Protein AF-A0A7W1EA70-F1 (afdb_monomer_lite)

Radius of gyration: 16.8 Å; chains: 1; bounding box: 42×17×44 Å

Sequence (59 aa):
MTRPQTVAVRVSQMGGTLRGQGETTVKQSDDGIRLVSVAGGMLKVKDEVKLTFEIVARK

Structure (mmCIF, N/CA/C/O backbone):
data_AF-A0A7W1EA70-F1
#
_entry.id   AF-A0A7W1EA70-F1
#
loop_
_atom_site.group_PDB
_atom_site.id
_atom_site.type_symbol
_atom_site.label_atom_id
_atom_site.label_alt_id
_atom_site.label_comp_id
_atom_site.label_asym_id
_atom_site.label_entity_id
_atom_site.label_seq_id
_atom_site.pdbx_PDB_ins_code
_atom_site.Cartn_x
_atom_site.Cartn_y
_atom_site.Cartn_z
_atom_site.occupancy
_atom_site.B_iso_or_equiv
_atom_site.auth_seq_id
_atom_site.auth_comp_id
_atom_site.auth_asym_id
_atom_site.auth_atom_id
_atom_site.pdbx_PDB_model_num
ATOM 1 N N . MET A 1 1 ? -7.716 0.107 -15.710 1.00 75.56 1 MET A N 1
ATOM 2 C CA . MET A 1 1 ? -7.636 -1.257 -15.144 1.00 75.56 1 MET A CA 1
ATOM 3 C C . MET A 1 1 ? -7.873 -1.145 -13.650 1.00 75.56 1 MET A C 1
ATOM 5 O O . MET A 1 1 ? -7.586 -0.091 -13.101 1.00 75.56 1 MET A O 1
ATOM 9 N N . THR A 1 2 ? -8.429 -2.171 -13.014 1.00 88.19 2 THR A N 1
ATOM 10 C CA . THR A 1 2 ? -8.679 -2.171 -11.566 1.00 88.19 2 THR A CA 1
ATOM 11 C C . THR A 1 2 ? -8.148 -3.475 -11.001 1.00 88.19 2 THR A C 1
ATOM 13 O O . THR A 1 2 ? -8.485 -4.541 -11.517 1.00 88.19 2 THR A O 1
ATOM 16 N N . ARG A 1 3 ? -7.316 -3.388 -9.961 1.00 89.06 3 ARG A N 1
ATOM 17 C CA . ARG A 1 3 ? -6.714 -4.542 -9.295 1.00 89.06 3 ARG A CA 1
ATOM 18 C C . ARG A 1 3 ? -6.979 -4.473 -7.789 1.00 89.06 3 ARG A C 1
ATOM 20 O O . ARG A 1 3 ? -6.768 -3.416 -7.195 1.00 89.06 3 ARG A O 1
ATOM 27 N N . PRO A 1 4 ? -7.434 -5.566 -7.156 1.00 93.56 4 PRO A N 1
ATOM 28 C CA . PRO A 1 4 ? -7.596 -5.602 -5.709 1.00 93.56 4 PRO A CA 1
ATOM 29 C C . PRO A 1 4 ? -6.235 -5.543 -5.006 1.00 93.56 4 PRO A C 1
ATOM 31 O O . PRO A 1 4 ? -5.275 -6.176 -5.444 1.00 93.56 4 PRO A O 1
ATOM 34 N N . GLN A 1 5 ? -6.174 -4.801 -3.901 1.00 93.44 5 GLN A N 1
ATOM 35 C CA . GLN A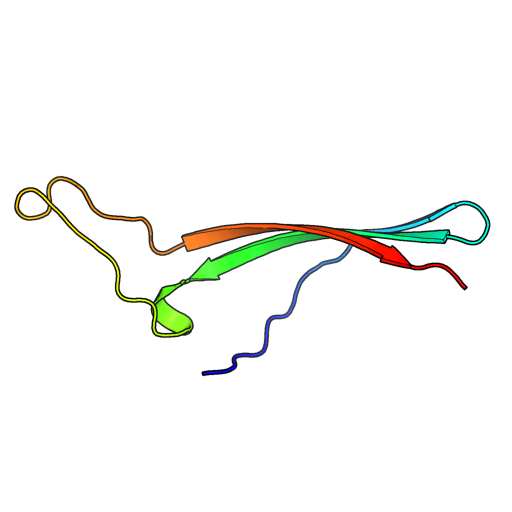 1 5 ? -4.998 -4.688 -3.038 1.00 93.44 5 GLN A CA 1
ATOM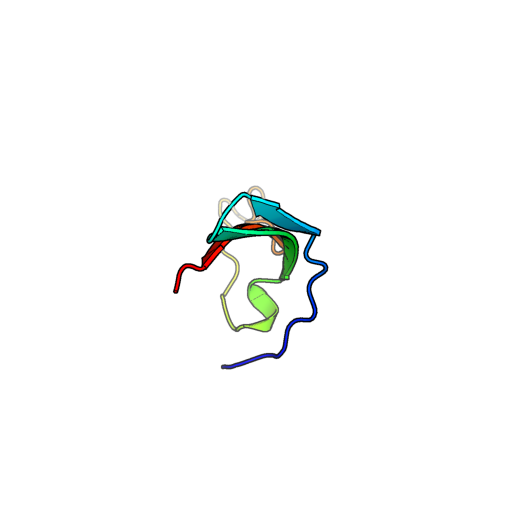 36 C C . GLN A 1 5 ? -5.411 -4.979 -1.595 1.00 93.44 5 GLN A C 1
ATOM 38 O O . GLN A 1 5 ? -6.359 -4.383 -1.083 1.00 93.44 5 GLN A O 1
ATOM 43 N N . THR A 1 6 ? -4.696 -5.886 -0.933 1.00 95.38 6 THR A N 1
ATOM 44 C CA . THR A 1 6 ? -4.860 -6.138 0.502 1.00 95.38 6 THR A CA 1
ATOM 45 C C . THR A 1 6 ? -3.798 -5.353 1.252 1.00 95.38 6 THR A C 1
ATOM 47 O O . THR A 1 6 ? -2.608 -5.524 1.002 1.00 95.38 6 THR A O 1
ATOM 50 N N . VAL A 1 7 ? -4.225 -4.493 2.175 1.00 96.62 7 VAL A N 1
ATOM 51 C CA . VAL A 1 7 ? -3.324 -3.635 2.951 1.00 96.62 7 VAL A CA 1
ATOM 52 C C . VAL A 1 7 ? -3.570 -3.817 4.441 1.00 96.62 7 VAL A C 1
ATOM 54 O O . VAL A 1 7 ? -4.713 -3.921 4.887 1.00 96.62 7 VAL A O 1
ATOM 57 N N . ALA A 1 8 ? -2.491 -3.853 5.220 1.00 96.56 8 ALA A N 1
ATOM 58 C CA . ALA A 1 8 ? -2.587 -3.829 6.670 1.00 96.56 8 ALA A CA 1
ATOM 59 C C . ALA A 1 8 ? -2.911 -2.403 7.138 1.00 96.56 8 ALA A C 1
ATOM 61 O O . ALA A 1 8 ? -2.282 -1.438 6.701 1.00 96.56 8 ALA A O 1
ATOM 62 N N . VAL A 1 9 ? -3.877 -2.274 8.048 1.00 97.88 9 VAL A N 1
ATOM 63 C CA . VAL A 1 9 ? -4.299 -0.985 8.608 1.00 97.88 9 VAL A CA 1
ATOM 64 C C . VAL A 1 9 ? -4.213 -1.054 10.125 1.00 97.88 9 VAL A C 1
ATOM 66 O O . VAL A 1 9 ? -4.784 -1.948 10.748 1.00 97.88 9 VAL A O 1
ATOM 69 N N . ARG A 1 10 ? -3.528 -0.087 10.736 1.00 98.12 10 ARG A N 1
ATOM 70 C CA . ARG A 1 10 ? -3.623 0.176 12.173 1.00 98.12 10 ARG A CA 1
ATOM 71 C C . ARG A 1 10 ? -4.792 1.114 12.411 1.00 98.12 10 ARG A C 1
ATOM 73 O O . ARG A 1 10 ? -4.806 2.218 11.876 1.00 98.12 10 ARG A O 1
ATOM 80 N N . VAL A 1 11 ? -5.757 0.674 13.208 1.00 97.56 11 VAL A N 1
ATOM 81 C CA . VAL A 1 11 ? -6.954 1.453 13.535 1.00 97.56 11 VAL A CA 1
ATOM 82 C C . VAL A 1 11 ? -6.876 1.907 14.986 1.00 97.56 11 VAL A C 1
ATOM 84 O O . VAL A 1 11 ? -6.612 1.100 15.875 1.00 97.56 11 VAL A O 1
ATOM 87 N N . SER A 1 12 ? -7.121 3.191 15.228 1.00 97.25 12 SER A N 1
ATOM 88 C CA . SER A 1 12 ? -7.297 3.759 16.562 1.00 97.25 12 SER A CA 1
ATOM 89 C C . SER A 1 12 ? -8.607 4.536 16.646 1.00 97.25 12 SER A C 1
ATOM 91 O O . SER A 1 12 ? -9.062 5.146 15.676 1.00 97.25 12 SER A O 1
ATOM 93 N N . GLN A 1 13 ? -9.231 4.497 17.819 1.00 95.38 13 GLN A N 1
ATOM 94 C CA . GLN A 1 13 ? -10.429 5.267 18.123 1.00 95.38 13 GLN A CA 1
ATOM 95 C C . GLN A 1 13 ? -10.089 6.335 19.152 1.00 95.38 13 GLN A C 1
ATOM 97 O O . GLN A 1 13 ? -9.453 6.049 20.165 1.00 95.38 13 GLN A O 1
ATOM 102 N N . MET A 1 14 ? -10.535 7.562 18.901 1.00 89.69 14 MET A N 1
ATOM 103 C CA . MET A 1 14 ? -10.357 8.663 19.837 1.00 89.69 14 MET A CA 1
ATOM 104 C C . MET A 1 14 ? -11.622 9.522 19.840 1.00 89.69 14 MET A C 1
ATOM 106 O O . MET A 1 14 ? -11.941 10.207 18.865 1.00 89.69 14 MET A O 1
ATOM 110 N N . GLY A 1 15 ? -12.394 9.421 20.924 1.00 89.00 15 GLY A N 1
ATOM 111 C CA . GLY A 1 15 ? -13.750 9.968 20.986 1.00 89.00 15 GLY A CA 1
ATOM 112 C C . GLY A 1 15 ? -14.666 9.355 19.916 1.00 89.00 15 GLY A C 1
ATOM 113 O O . GLY A 1 15 ? -14.681 8.141 19.712 1.00 89.00 15 GLY A O 1
ATOM 114 N N . GLY A 1 16 ? -15.417 10.206 19.209 1.00 92.00 16 GLY A N 1
ATOM 115 C CA . GLY A 1 16 ? -16.306 9.819 18.102 1.00 92.00 16 GLY A CA 1
ATOM 116 C C . GLY A 1 16 ? -15.623 9.676 16.735 1.00 92.00 16 GLY A C 1
ATOM 117 O O . GLY A 1 16 ? -16.309 9.688 15.717 1.00 92.00 16 GLY A O 1
ATOM 118 N N . THR A 1 17 ? -14.288 9.611 16.691 1.00 95.62 17 THR A N 1
ATOM 119 C CA . THR A 1 17 ? -13.506 9.528 15.448 1.00 95.62 17 THR A CA 1
ATOM 120 C C . THR A 1 17 ? -12.709 8.226 15.390 1.00 95.62 17 THR A C 1
ATOM 122 O O . THR A 1 17 ? -12.071 7.841 16.372 1.00 95.62 17 THR A O 1
ATOM 125 N N . LEU A 1 18 ? -12.704 7.584 14.219 1.00 97.25 18 LEU A N 1
ATOM 126 C CA . LEU A 1 18 ? -11.801 6.483 13.880 1.00 97.25 18 LEU A CA 1
ATOM 127 C C . LEU A 1 18 ? -10.681 6.997 12.977 1.00 97.25 18 LEU A C 1
ATOM 129 O O . LEU A 1 18 ? -10.934 7.739 12.027 1.00 97.25 18 LEU A O 1
ATOM 133 N N . ARG A 1 19 ? -9.450 6.574 13.258 1.00 97.25 19 ARG A N 1
ATOM 134 C CA . ARG A 1 19 ? -8.264 6.870 12.455 1.00 97.25 19 ARG A CA 1
ATOM 135 C C . ARG A 1 19 ? -7.626 5.560 12.010 1.00 97.25 19 ARG A C 1
ATOM 137 O O . ARG A 1 19 ? -7.234 4.749 12.842 1.00 97.25 19 ARG A O 1
ATOM 144 N N . GLY A 1 20 ? -7.541 5.346 10.702 1.00 97.75 20 GLY A N 1
ATOM 145 C CA . GLY A 1 20 ? -6.823 4.234 10.086 1.00 97.75 20 GLY A CA 1
ATOM 146 C C . GLY A 1 20 ? -5.514 4.726 9.483 1.00 97.75 20 GLY A C 1
ATOM 147 O O . GLY A 1 20 ? -5.521 5.708 8.750 1.00 97.75 20 GLY A O 1
ATOM 148 N N . GLN A 1 21 ? -4.400 4.067 9.771 1.00 98.12 21 GLN A N 1
ATOM 149 C CA . GLN A 1 21 ? -3.090 4.387 9.206 1.00 98.12 21 GLN A CA 1
ATOM 150 C C . GLN A 1 21 ? -2.432 3.135 8.648 1.00 98.12 21 GLN A C 1
ATOM 152 O O . GLN A 1 21 ? -2.539 2.054 9.230 1.00 98.12 21 GLN A O 1
ATOM 157 N N . GLY A 1 22 ? -1.705 3.282 7.551 1.00 97.94 22 GLY A N 1
ATOM 158 C CA . GLY A 1 22 ? -0.955 2.173 6.993 1.00 97.94 22 GLY A CA 1
ATOM 159 C C . GLY A 1 22 ? -0.047 2.585 5.854 1.00 97.94 22 GLY A C 1
ATOM 160 O O . GLY A 1 22 ? -0.005 3.737 5.417 1.00 97.94 22 GLY A O 1
ATOM 161 N N . GLU A 1 23 ? 0.699 1.599 5.388 1.00 97.94 23 GLU A N 1
ATOM 162 C CA . GLU A 1 23 ? 1.544 1.709 4.217 1.00 97.94 23 GLU A CA 1
ATOM 163 C C . GLU A 1 23 ? 1.466 0.424 3.404 1.00 97.94 23 GLU A C 1
ATOM 165 O O . GLU A 1 23 ? 1.210 -0.657 3.935 1.00 97.94 23 GLU A O 1
ATOM 170 N N . THR A 1 24 ? 1.672 0.555 2.103 1.00 97.31 24 THR A N 1
ATOM 171 C CA . THR A 1 24 ? 1.789 -0.569 1.181 1.00 97.31 24 THR A CA 1
ATOM 172 C C . THR A 1 24 ? 2.732 -0.199 0.043 1.00 97.31 24 THR A C 1
ATOM 174 O O . THR A 1 24 ? 3.005 0.979 -0.186 1.00 97.31 24 THR A O 1
ATOM 177 N N . THR A 1 25 ? 3.213 -1.195 -0.689 1.00 97.12 25 THR A N 1
ATOM 178 C CA . THR A 1 25 ? 3.984 -0.995 -1.916 1.00 97.12 25 THR A CA 1
ATOM 179 C C . THR A 1 25 ? 3.235 -1.645 -3.065 1.00 97.12 25 THR A C 1
ATOM 181 O O . THR A 1 25 ? 2.856 -2.811 -2.976 1.00 97.12 25 THR A O 1
ATOM 184 N N . VAL A 1 26 ? 3.049 -0.899 -4.150 1.00 96.00 26 VAL A N 1
ATOM 185 C CA . VAL A 1 26 ? 2.466 -1.399 -5.401 1.00 96.00 26 VAL A CA 1
ATOM 186 C C . VAL A 1 26 ? 3.484 -1.280 -6.528 1.00 96.00 26 VAL A C 1
ATOM 188 O O . VAL A 1 26 ? 4.416 -0.480 -6.438 1.00 96.00 26 VAL A O 1
ATOM 191 N N . LYS A 1 27 ? 3.311 -2.053 -7.600 1.00 96.00 27 LYS A N 1
ATOM 192 C CA . LYS A 1 27 ? 4.030 -1.821 -8.855 1.00 96.00 27 LYS A CA 1
ATOM 193 C C . LYS A 1 27 ? 3.145 -1.002 -9.771 1.00 96.00 27 LYS A C 1
ATOM 195 O O . LYS A 1 27 ? 2.050 -1.438 -10.108 1.00 96.00 27 LYS A O 1
ATOM 200 N N . GLN A 1 28 ? 3.612 0.161 -10.202 1.00 95.06 28 GLN A N 1
ATOM 201 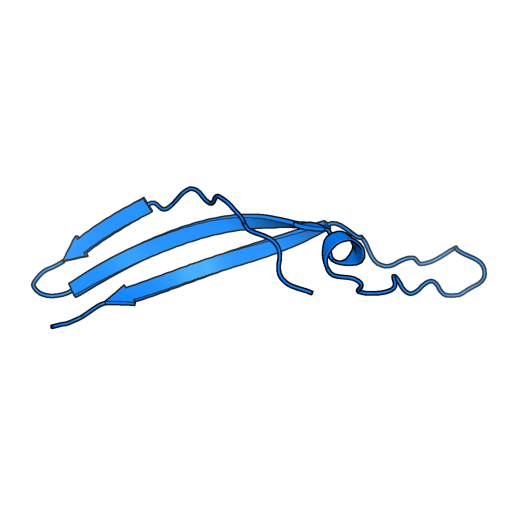C CA . GLN A 1 28 ? 2.821 1.004 -11.100 1.00 95.06 28 GLN A CA 1
ATOM 202 C C . GLN A 1 28 ? 2.573 0.321 -12.460 1.00 95.06 28 GLN A C 1
ATOM 204 O O . GLN A 1 28 ? 1.541 0.544 -13.100 1.00 95.06 28 GLN A O 1
ATOM 209 N N . SER A 1 29 ? 3.483 -0.561 -12.885 1.00 95.56 29 SER A N 1
ATOM 210 C CA . SER A 1 29 ? 3.322 -1.360 -14.100 1.00 95.56 29 SER A CA 1
ATOM 211 C C . SER A 1 29 ? 2.162 -2.364 -14.032 1.00 95.56 29 SER A C 1
ATOM 213 O O . SER A 1 29 ? 1.536 -2.619 -15.064 1.00 95.56 29 SER A O 1
ATOM 215 N N . ASP A 1 30 ? 1.799 -2.858 -12.840 1.00 95.12 30 ASP A N 1
ATOM 216 C CA . ASP A 1 30 ? 0.678 -3.793 -12.645 1.00 95.12 30 ASP A CA 1
ATOM 217 C C . ASP A 1 30 ? -0.692 -3.160 -12.958 1.00 95.12 30 ASP A C 1
ATOM 219 O O . ASP A 1 30 ? -1.664 -3.892 -13.190 1.00 95.12 30 ASP A O 1
ATOM 223 N N . ASP A 1 31 ? -0.749 -1.823 -12.994 1.00 93.19 31 ASP A N 1
ATOM 224 C CA . ASP A 1 31 ? -1.918 -0.997 -13.319 1.00 93.19 31 ASP A CA 1
ATOM 225 C C . ASP A 1 31 ? -1.812 -0.327 -14.707 1.00 93.19 31 ASP A C 1
ATOM 227 O O . ASP A 1 31 ? -2.625 0.528 -15.070 1.00 93.19 31 ASP A O 1
ATOM 231 N N . GLY A 1 32 ? -0.830 -0.737 -15.521 1.00 92.31 32 GLY A N 1
ATOM 232 C CA . GLY A 1 32 ? -0.648 -0.274 -16.900 1.00 92.31 32 GLY A CA 1
ATOM 233 C C . GLY A 1 32 ? 0.155 1.022 -17.045 1.00 92.31 32 GLY A C 1
ATOM 234 O O . GLY A 1 32 ? 0.220 1.579 -18.145 1.00 92.31 32 GLY A O 1
ATOM 235 N N . ILE A 1 33 ? 0.791 1.507 -15.973 1.00 93.75 33 ILE A N 1
ATOM 236 C CA . ILE A 1 33 ? 1.640 2.699 -16.032 1.00 93.75 33 ILE A CA 1
ATOM 237 C C . ILE A 1 33 ? 2.987 2.319 -16.649 1.00 93.75 33 ILE A C 1
ATOM 239 O O . ILE A 1 33 ? 3.746 1.513 -16.112 1.00 93.75 33 ILE A O 1
ATOM 243 N N . ARG A 1 34 ? 3.309 2.930 -17.793 1.00 93.81 34 ARG A N 1
ATOM 244 C CA . ARG A 1 34 ? 4.587 2.702 -18.478 1.00 93.81 34 ARG A CA 1
ATOM 245 C C . ARG A 1 34 ? 5.727 3.383 -17.722 1.00 93.81 34 ARG A C 1
ATOM 247 O O . ARG A 1 34 ? 5.665 4.579 -17.445 1.00 93.81 34 ARG A O 1
ATOM 254 N N . LEU A 1 35 ? 6.783 2.628 -17.429 1.00 94.38 35 LEU A N 1
ATOM 255 C CA . LEU A 1 35 ? 7.997 3.167 -16.815 1.00 94.38 35 LEU A CA 1
ATOM 256 C C . LEU A 1 35 ? 8.769 4.017 -17.824 1.00 94.38 35 LEU A C 1
ATOM 258 O O . LEU A 1 35 ? 8.991 3.595 -18.959 1.00 94.38 35 LEU A O 1
ATOM 262 N N . VAL A 1 36 ? 9.221 5.190 -17.388 1.00 94.12 36 VAL A N 1
ATOM 263 C CA . VAL A 1 36 ? 10.070 6.073 -18.192 1.00 94.12 36 VAL A CA 1
ATOM 264 C C . VAL A 1 36 ? 11.538 5.785 -17.887 1.00 94.12 36 VAL A C 1
ATOM 266 O O . VAL A 1 36 ? 11.934 5.591 -16.733 1.00 94.12 36 VAL A O 1
ATOM 269 N N . SER A 1 37 ? 12.354 5.769 -18.938 1.00 92.25 37 SER A N 1
ATOM 270 C CA . SER A 1 37 ? 13.809 5.717 -18.851 1.00 92.25 37 SER A CA 1
ATOM 271 C C . SER A 1 37 ? 14.415 6.771 -19.772 1.00 92.25 37 SER A C 1
ATOM 273 O O . SER A 1 37 ? 13.868 7.052 -20.837 1.00 92.25 37 SER A O 1
ATOM 275 N N . VAL A 1 38 ? 15.523 7.374 -19.346 1.00 91.19 38 VAL A N 1
ATOM 276 C CA . VAL A 1 38 ? 16.224 8.439 -20.075 1.00 91.19 38 VAL A CA 1
ATOM 277 C C . VAL A 1 38 ? 17.719 8.129 -20.179 1.00 91.19 38 VAL A C 1
ATOM 279 O O . VAL A 1 38 ? 18.225 7.231 -19.501 1.00 91.19 38 VAL A O 1
ATOM 282 N N . ALA A 1 39 ? 18.419 8.860 -21.055 1.00 90.00 39 ALA A N 1
ATOM 283 C CA . ALA A 1 39 ? 19.863 8.730 -21.281 1.00 90.00 39 ALA A CA 1
ATOM 284 C C . ALA A 1 39 ? 20.310 7.279 -21.570 1.00 90.00 39 ALA A C 1
ATOM 286 O O . ALA A 1 39 ? 21.253 6.771 -20.970 1.00 90.00 39 ALA A O 1
ATOM 287 N N . GLY A 1 40 ? 19.581 6.578 -22.447 1.00 86.38 4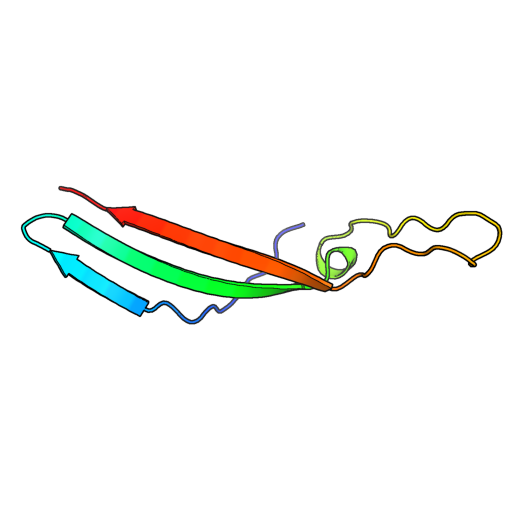0 GLY A N 1
ATOM 288 C CA . GLY A 1 40 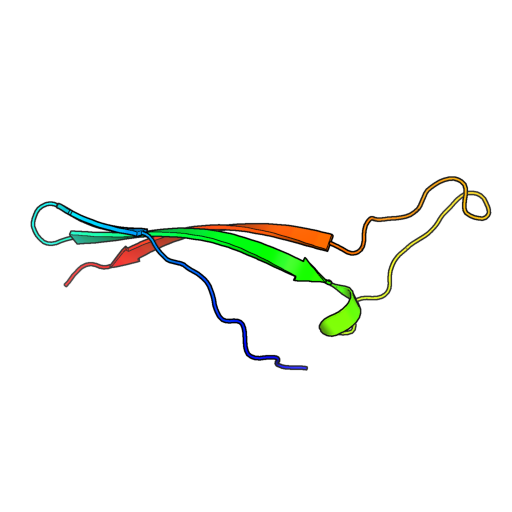? 19.926 5.212 -22.862 1.00 86.38 40 GLY A CA 1
ATOM 289 C C . GLY A 1 40 ? 19.825 4.151 -21.759 1.00 86.38 40 GLY A C 1
ATOM 290 O O . GLY A 1 40 ? 20.448 3.103 -21.882 1.00 86.38 40 GLY A O 1
ATOM 291 N N . GLY A 1 41 ? 19.072 4.404 -20.682 1.00 87.81 41 GLY A N 1
ATOM 292 C CA . GLY A 1 41 ? 18.938 3.462 -19.564 1.00 87.81 41 GLY A CA 1
ATOM 293 C C . GLY A 1 41 ? 19.706 3.856 -18.306 1.00 87.81 41 GLY A C 1
ATOM 294 O O . GLY A 1 41 ? 19.512 3.222 -17.272 1.00 87.81 41 GLY A O 1
ATOM 295 N N . MET A 1 42 ? 20.526 4.913 -18.359 1.00 90.00 42 MET A N 1
ATOM 296 C CA . MET A 1 42 ? 21.293 5.392 -17.202 1.00 90.00 42 MET A CA 1
ATOM 297 C C . MET A 1 42 ? 20.387 5.850 -16.050 1.00 90.00 42 MET A C 1
ATOM 299 O O . MET A 1 42 ? 20.739 5.694 -14.883 1.00 90.00 42 MET A O 1
ATOM 303 N N . LEU A 1 43 ? 19.206 6.383 -16.372 1.00 93.12 43 LEU A N 1
ATOM 304 C CA . LEU A 1 43 ? 18.180 6.735 -15.397 1.00 93.12 43 LEU A CA 1
ATOM 305 C C . LEU A 1 43 ? 16.875 6.024 -15.746 1.00 93.12 43 LEU A C 1
ATOM 307 O O . LEU A 1 43 ? 16.392 6.066 -16.884 1.00 93.12 43 LEU A O 1
ATOM 311 N N . LYS A 1 44 ? 16.289 5.371 -14.745 1.00 92.81 44 LYS A N 1
ATOM 312 C CA . LYS A 1 44 ? 15.035 4.635 -14.866 1.00 92.81 44 LYS A CA 1
ATOM 313 C C . LYS A 1 44 ? 14.189 4.866 -13.624 1.00 92.81 44 LYS A C 1
ATOM 315 O O . LYS A 1 44 ? 14.685 4.768 -12.504 1.00 92.81 44 LYS A O 1
ATOM 320 N N . VAL A 1 45 ? 12.908 5.149 -13.835 1.00 95.31 45 VAL A N 1
ATOM 321 C CA . VAL A 1 45 ? 11.936 5.251 -12.743 1.00 95.31 45 VAL A CA 1
ATOM 322 C C . VAL A 1 45 ? 11.749 3.874 -12.101 1.00 95.31 45 VAL A C 1
ATOM 324 O O . VAL A 1 45 ? 11.580 2.872 -12.803 1.00 95.31 45 VAL A O 1
ATOM 327 N N . LYS A 1 46 ? 11.799 3.820 -10.765 1.00 95.88 46 LYS A N 1
ATOM 328 C CA . LYS A 1 46 ? 11.529 2.596 -10.004 1.00 95.88 46 LYS A CA 1
ATOM 329 C C . LYS A 1 46 ? 10.064 2.197 -10.189 1.00 95.88 46 LYS A C 1
ATOM 331 O O . LYS A 1 46 ? 9.187 3.046 -10.131 1.00 95.88 46 LYS A O 1
ATOM 336 N N . ASP A 1 47 ? 9.815 0.909 -10.399 1.00 97.44 47 ASP A N 1
ATOM 337 C CA . ASP A 1 47 ? 8.453 0.392 -10.583 1.00 97.44 47 ASP A CA 1
ATOM 338 C C . ASP A 1 47 ? 7.661 0.321 -9.269 1.00 97.44 47 ASP A C 1
ATOM 340 O O . ASP A 1 47 ? 6.453 0.535 -9.235 1.00 97.44 47 ASP A O 1
ATOM 344 N N . GLU A 1 48 ? 8.354 0.032 -8.167 1.00 97.75 48 GLU A N 1
ATOM 345 C CA . GLU A 1 48 ? 7.753 0.012 -6.838 1.00 97.75 48 GLU A CA 1
ATOM 346 C C . GLU A 1 48 ? 7.472 1.428 -6.342 1.00 97.75 48 GLU A C 1
ATOM 348 O O . GLU A 1 48 ? 8.391 2.235 -6.165 1.00 97.75 48 GLU A O 1
ATOM 353 N N . VAL A 1 49 ? 6.209 1.676 -6.020 1.00 96.69 49 VAL A N 1
ATOM 354 C CA . VAL A 1 49 ? 5.728 2.910 -5.413 1.00 96.69 49 VAL A CA 1
ATOM 355 C C . VAL A 1 49 ? 5.227 2.587 -4.013 1.00 96.69 49 VAL A C 1
ATOM 357 O O . VAL A 1 49 ? 4.295 1.799 -3.838 1.00 96.69 49 VAL A O 1
ATOM 360 N N . LYS A 1 50 ? 5.845 3.206 -3.004 1.00 97.38 50 LYS A N 1
ATOM 361 C CA . LYS A 1 50 ? 5.354 3.147 -1.627 1.00 97.38 50 LYS A CA 1
ATOM 362 C C . LYS A 1 50 ? 4.205 4.138 -1.469 1.00 97.38 50 LYS A C 1
ATOM 364 O O . LYS A 1 50 ? 4.374 5.331 -1.710 1.00 97.38 50 LYS A O 1
ATOM 369 N N . LEU A 1 51 ? 3.061 3.640 -1.028 1.00 96.88 51 LEU A N 1
ATOM 370 C CA . LEU A 1 51 ? 1.894 4.424 -0.657 1.00 96.88 51 LEU A CA 1
ATOM 371 C C . LEU A 1 51 ? 1.795 4.446 0.865 1.00 96.88 51 LEU A C 1
ATOM 373 O O . LEU A 1 51 ? 1.800 3.398 1.508 1.00 96.88 51 LEU A O 1
ATOM 377 N N . THR A 1 52 ? 1.683 5.635 1.442 1.00 98.19 52 THR A N 1
ATOM 378 C CA . THR A 1 52 ? 1.337 5.829 2.851 1.00 98.19 52 THR A CA 1
ATOM 379 C C . THR A 1 52 ? -0.028 6.490 2.916 1.00 98.19 52 THR A C 1
ATOM 381 O O . THR A 1 52 ? -0.361 7.331 2.080 1.00 98.19 52 THR A O 1
ATOM 384 N N . PHE A 1 53 ? -0.849 6.085 3.878 1.00 97.69 53 PHE A N 1
ATOM 385 C CA . PHE A 1 53 ? -2.196 6.619 3.998 1.00 97.69 53 PHE A CA 1
ATOM 386 C C . PHE A 1 53 ? -2.605 6.827 5.447 1.00 97.69 53 PHE A C 1
ATOM 388 O O . PHE A 1 53 ? -2.184 6.123 6.369 1.00 97.69 53 PHE A O 1
ATOM 395 N N . GLU A 1 54 ? -3.498 7.794 5.599 1.00 97.62 54 GLU A N 1
ATOM 396 C CA . GLU A 1 54 ? -4.237 8.066 6.810 1.00 97.62 54 GLU A CA 1
ATOM 397 C C . GLU A 1 54 ? -5.688 8.362 6.439 1.00 97.62 54 GLU A C 1
ATOM 399 O O . GLU A 1 54 ? -5.965 9.183 5.567 1.00 97.62 54 GLU A O 1
ATOM 404 N N . ILE A 1 55 ? -6.613 7.676 7.098 1.00 97.12 55 ILE A N 1
ATOM 405 C CA . ILE A 1 55 ? -8.049 7.773 6.863 1.00 97.12 55 ILE A CA 1
ATOM 406 C C . ILE A 1 55 ? -8.700 8.189 8.175 1.00 97.12 55 ILE A C 1
ATOM 408 O O . ILE A 1 55 ? -8.457 7.573 9.212 1.00 97.12 55 ILE A O 1
ATOM 412 N N . VAL A 1 56 ? -9.549 9.213 8.127 1.00 97.00 56 VAL A N 1
ATOM 413 C CA . VAL A 1 56 ? -10.333 9.678 9.274 1.00 97.00 56 VAL A CA 1
ATOM 414 C C . VAL A 1 56 ? -11.810 9.474 8.970 1.00 97.00 56 VAL A C 1
ATOM 416 O O . VAL A 1 56 ? -12.317 10.012 7.989 1.00 97.00 56 VAL A O 1
ATOM 419 N N . ALA A 1 57 ? -12.501 8.727 9.825 1.00 96.75 57 ALA A N 1
ATOM 420 C CA . ALA A 1 57 ? -13.943 8.530 9.751 1.00 96.75 57 ALA A CA 1
ATOM 421 C C . ALA A 1 57 ? -14.626 9.139 10.979 1.00 96.75 57 ALA A C 1
ATOM 423 O O . ALA A 1 57 ? -14.158 8.992 12.112 1.00 96.75 57 ALA A O 1
ATOM 424 N N . ARG A 1 58 ? -15.737 9.834 10.738 1.00 93.00 58 ARG A N 1
ATOM 425 C CA . ARG A 1 58 ? -16.580 10.485 11.746 1.00 93.00 58 ARG A CA 1
ATOM 426 C C . ARG A 1 58 ? -18.037 10.134 11.452 1.00 93.00 58 ARG A C 1
ATOM 428 O O . ARG A 1 58 ? -18.360 9.838 10.303 1.00 93.00 58 ARG A O 1
ATOM 435 N N . LYS A 1 59 ? -18.868 10.127 12.492 1.00 81.19 59 LYS A N 1
ATOM 436 C CA . LYS A 1 59 ? -20.319 9.967 12.358 1.00 81.19 59 LYS A CA 1
ATOM 437 C C . LYS A 1 59 ? -20.958 11.225 11.776 1.00 81.19 59 LYS A C 1
ATOM 439 O O . LYS A 1 59 ? -20.443 12.322 12.088 1.00 81.19 59 LYS A O 1
#

Secondary structure (DSSP, 8-state):
---------EEEEETTEEEEEEEEEEEGGGGTPPPPEEGGGTEE--SEEEEEEEEEEE-

Foldseek 3Di:
DDDDDDWDWDWDDDPQKIKTWGKDKD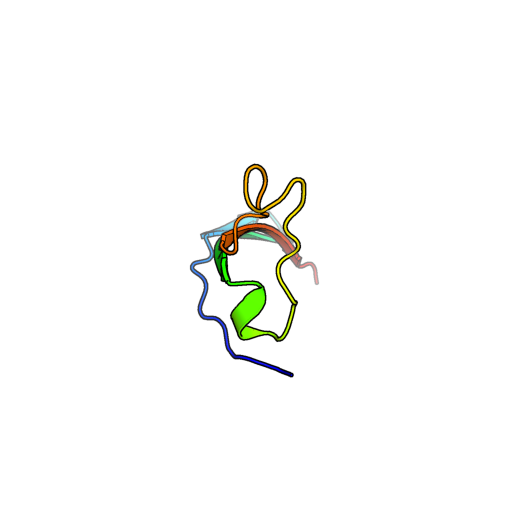FVVVVVDDWDADDVRPDTDDRIDMDIDMDMDGD

pLDDT: mean 94.24, std 4.27, range [75.56, 98.19]